Protein AF-A0A259PPU5-F1 (afdb_monomer)

Mean predicted aligned error: 4.93 Å

Secondary structure (DSSP, 8-state):
-HHHHHHHHHTT-TT---EEEEESS--S-HHHHHHHHHHHHHHS--S-EEEEE-EEEETTTEEEES--SS-HHHHHHHHHHHHHHHH-

Structure (mmCIF, N/CA/C/O backbone):
data_AF-A0A259PPU5-F1
#
_entry.id   AF-A0A259PPU5-F1
#
loop_
_atom_site.group_PDB
_atom_site.id
_atom_site.type_symbol
_atom_site.label_atom_id
_atom_site.label_alt_id
_atom_site.label_comp_id
_atom_site.label_asym_id
_atom_site.label_entity_id
_atom_site.label_seq_id
_atom_site.pdbx_PDB_ins_code
_atom_site.Cartn_x
_atom_site.Cartn_y
_atom_site.Cartn_z
_atom_site.occupancy
_atom_site.B_iso_or_equiv
_atom_site.auth_seq_id
_atom_site.auth_comp_id
_atom_site.auth_asym_id
_atom_site.auth_atom_id
_atom_site.pdbx_PDB_model_num
ATOM 1 N N . GLU A 1 1 ? -9.527 -13.921 7.506 1.00 83.94 1 GLU A N 1
ATOM 2 C CA . GLU A 1 1 ? -8.431 -14.395 8.373 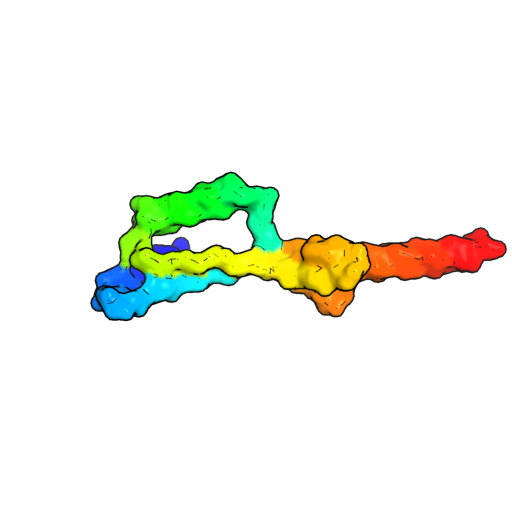1.00 83.94 1 GLU A CA 1
ATOM 3 C C . GLU A 1 1 ? -7.655 -13.291 9.105 1.00 83.94 1 GLU A C 1
ATOM 5 O O . GLU A 1 1 ? -7.828 -13.174 10.308 1.00 83.94 1 GLU A O 1
ATOM 10 N N . ALA A 1 2 ? -6.805 -12.478 8.452 1.00 90.81 2 ALA A N 1
ATOM 11 C CA . ALA A 1 2 ? -5.936 -11.525 9.173 1.00 90.81 2 ALA A CA 1
ATOM 12 C C . ALA A 1 2 ? -6.713 -10.541 10.072 1.00 90.81 2 ALA A C 1
ATOM 14 O O . ALA A 1 2 ? -6.378 -10.383 11.241 1.00 90.81 2 ALA A O 1
ATOM 15 N N . LEU A 1 3 ? -7.790 -9.944 9.548 1.00 92.44 3 LEU A N 1
ATOM 16 C CA . LEU A 1 3 ? -8.668 -9.039 10.303 1.00 92.44 3 LEU A CA 1
ATOM 17 C C . LEU A 1 3 ? -9.345 -9.751 11.489 1.00 92.44 3 LEU A C 1
ATOM 19 O O . LEU A 1 3 ? -9.330 -9.235 12.601 1.00 92.44 3 LEU A O 1
ATOM 23 N N . GLU A 1 4 ? -9.852 -10.967 11.271 1.00 94.00 4 GLU A N 1
ATOM 24 C CA . GLU A 1 4 ? -10.529 -11.789 12.292 1.00 94.00 4 GLU A CA 1
ATOM 25 C C . GLU A 1 4 ? -9.587 -12.171 13.438 1.00 94.00 4 GLU A C 1
ATOM 27 O O . GLU A 1 4 ? -9.981 -12.169 14.599 1.00 94.00 4 GLU A O 1
ATOM 32 N N . ARG A 1 5 ? -8.321 -12.474 13.127 1.00 93.62 5 ARG A N 1
ATOM 33 C CA . ARG A 1 5 ? -7.310 -12.798 14.142 1.00 93.62 5 ARG A CA 1
ATOM 34 C C . ARG A 1 5 ? -6.884 -11.571 14.949 1.00 93.62 5 ARG A C 1
ATOM 36 O O . ARG A 1 5 ? -6.491 -11.714 16.102 1.00 93.62 5 ARG A O 1
ATOM 43 N N . GLN A 1 6 ? -6.911 -10.387 14.340 1.00 93.94 6 GLN A N 1
ATOM 44 C CA . GLN A 1 6 ? -6.384 -9.161 14.943 1.00 93.94 6 GLN A CA 1
ATOM 45 C C . GLN A 1 6 ? -7.424 -8.406 15.767 1.00 93.94 6 GLN A C 1
ATOM 47 O O . GLN A 1 6 ? -7.067 -7.803 16.777 1.00 93.94 6 GLN A O 1
ATOM 52 N N . GLU A 1 7 ? -8.699 -8.472 15.390 1.00 92.75 7 GLU A N 1
ATOM 53 C CA . GLU A 1 7 ? -9.780 -7.763 16.076 1.00 92.75 7 GLU A CA 1
ATOM 54 C C . GLU A 1 7 ? -9.815 -8.007 17.601 1.00 92.75 7 GLU A C 1
ATOM 56 O O . GLU A 1 7 ? -9.781 -7.013 18.330 1.00 92.75 7 GLU A O 1
ATOM 61 N N . PRO A 1 8 ? -9.782 -9.253 18.129 1.00 93.50 8 PRO A N 1
ATOM 62 C CA . PRO A 1 8 ? -9.891 -9.489 19.573 1.00 93.50 8 PRO A CA 1
ATOM 63 C C . PRO A 1 8 ? -8.720 -8.940 20.389 1.00 93.50 8 PRO A C 1
ATOM 65 O O . PRO A 1 8 ? -8.859 -8.726 21.595 1.00 93.50 8 PRO A O 1
ATOM 68 N N . LEU A 1 9 ? -7.553 -8.780 19.754 1.00 92.06 9 LEU A N 1
ATOM 69 C CA . LEU A 1 9 ? -6.365 -8.204 20.371 1.00 92.06 9 LEU A CA 1
ATOM 70 C C . LEU A 1 9 ? -6.455 -6.680 20.317 1.00 92.06 9 LEU A C 1
ATOM 72 O O . LEU A 1 9 ? -6.393 -6.027 21.353 1.00 92.06 9 LEU A O 1
ATOM 76 N N . GLN A 1 10 ? -6.629 -6.116 19.122 1.00 91.81 10 GLN A N 1
ATOM 77 C CA . GLN A 1 10 ? -6.573 -4.670 18.914 1.00 91.81 10 GLN A CA 1
ATOM 78 C C . GLN A 1 10 ? -7.696 -3.929 19.641 1.00 91.81 10 GLN A C 1
ATOM 80 O O . GLN A 1 10 ? -7.466 -2.836 20.155 1.00 91.81 10 GLN A O 1
ATOM 85 N N . SER A 1 11 ? -8.868 -4.552 19.796 1.00 88.56 11 SER A N 1
ATOM 86 C CA . SER A 1 11 ? -9.985 -3.974 20.546 1.00 88.56 11 SER A CA 1
ATOM 87 C C . SER A 1 11 ? -9.719 -3.823 22.049 1.00 88.56 11 SER A C 1
ATOM 89 O O . SER A 1 11 ? -10.453 -3.100 22.718 1.00 88.56 11 SER A O 1
ATOM 91 N N . ARG A 1 12 ? -8.712 -4.514 22.606 1.00 91.00 12 ARG A N 1
ATOM 92 C CA . ARG A 1 12 ? -8.364 -4.441 24.040 1.00 91.00 12 ARG A CA 1
ATOM 93 C C . ARG A 1 12 ? -7.484 -3.243 24.384 1.00 91.00 12 ARG A C 1
ATOM 95 O O . ARG A 1 12 ? -7.384 -2.891 25.554 1.00 91.00 12 ARG A O 1
ATOM 102 N N . TYR A 1 13 ? -6.846 -2.626 23.392 1.00 88.94 13 TYR A N 1
ATOM 103 C CA . TYR A 1 13 ? -5.878 -1.554 23.601 1.00 88.94 13 TYR A CA 1
ATOM 104 C C . TYR A 1 13 ? -6.441 -0.231 23.078 1.00 88.94 13 TYR A C 1
ATOM 106 O O . TYR A 1 13 ? -6.461 0.030 21.877 1.00 88.94 13 TYR A O 1
ATOM 114 N N . THR A 1 14 ? -6.882 0.628 23.997 1.00 84.06 14 THR A N 1
ATOM 115 C CA . THR A 1 14 ? -7.470 1.945 23.689 1.00 84.06 14 THR A CA 1
ATOM 116 C C . THR A 1 14 ? -6.434 3.060 23.537 1.00 84.06 14 THR A C 1
ATOM 118 O O . THR A 1 14 ? -6.767 4.132 23.044 1.00 84.06 14 THR A O 1
ATOM 121 N N . GLY A 1 15 ? -5.171 2.807 23.904 1.00 84.94 15 GLY A N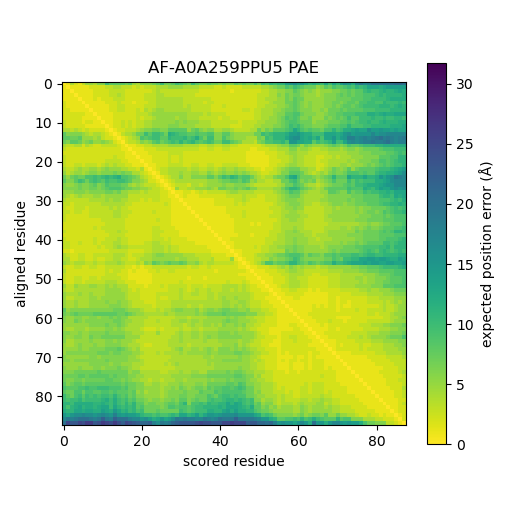 1
ATOM 122 C CA . GLY A 1 15 ? -4.051 3.745 23.740 1.00 84.94 15 GLY A CA 1
ATOM 123 C C . GLY A 1 15 ? -3.550 3.906 22.298 1.00 84.94 15 GLY A C 1
ATOM 124 O O . GLY A 1 15 ? -2.611 4.658 22.066 1.00 84.94 15 GLY A O 1
ATOM 125 N N . GLY A 1 16 ? -4.171 3.210 21.343 1.00 82.88 16 GLY A N 1
ATOM 126 C CA . GLY A 1 16 ? -3.822 3.243 19.926 1.00 82.88 16 GLY A CA 1
ATOM 127 C C . GLY A 1 16 ? -3.237 1.918 19.450 1.00 82.88 16 GLY A C 1
ATOM 128 O O . GLY A 1 16 ? -2.221 1.444 19.952 1.00 82.88 16 GLY A O 1
ATOM 129 N N . THR A 1 17 ? -3.884 1.324 18.452 1.00 91.50 17 THR A N 1
ATOM 130 C CA . THR A 1 17 ? -3.389 0.164 17.707 1.00 91.50 17 THR A CA 1
ATOM 131 C C . THR A 1 17 ? -3.557 0.423 16.219 1.00 91.50 17 THR A C 1
ATOM 133 O O . THR A 1 17 ? -4.464 1.146 15.810 1.00 91.50 17 THR A O 1
ATOM 136 N N . VAL A 1 18 ? -2.651 -0.130 15.416 1.00 93.38 18 VAL A N 1
ATOM 137 C CA . VAL A 1 18 ? -2.685 -0.033 13.956 1.00 93.38 18 VAL A CA 1
ATOM 138 C C . VAL A 1 18 ? -2.525 -1.428 13.379 1.00 93.38 18 VAL A C 1
ATOM 140 O O . VAL A 1 18 ? -1.607 -2.162 13.747 1.00 93.38 18 VAL A O 1
ATOM 143 N N . LEU A 1 19 ? -3.392 -1.793 12.437 1.00 94.31 19 LEU A N 1
ATOM 144 C CA . LEU A 1 19 ? -3.179 -2.960 11.591 1.00 94.31 19 LEU A CA 1
ATOM 145 C C . LEU A 1 19 ? -2.613 -2.545 10.230 1.00 94.31 19 LEU A C 1
ATOM 147 O O . LEU A 1 19 ? -3.293 -1.899 9.431 1.00 94.31 19 LEU A O 1
ATOM 151 N N . HIS A 1 20 ? -1.385 -2.971 9.948 1.00 94.62 20 HIS A N 1
ATOM 152 C CA . HIS A 1 20 ? -0.747 -2.749 8.654 1.00 94.62 20 HIS A CA 1
ATOM 153 C C . HIS A 1 20 ? -1.105 -3.860 7.661 1.00 94.62 20 HIS A C 1
ATOM 155 O O . HIS A 1 20 ? -0.774 -5.028 7.871 1.00 94.62 20 HIS A O 1
ATOM 161 N N . LEU A 1 21 ? -1.761 -3.496 6.559 1.00 93.50 21 LEU A N 1
ATOM 162 C CA . LEU A 1 21 ? -2.069 -4.398 5.452 1.00 93.50 21 LEU A CA 1
ATOM 163 C C . LEU A 1 21 ? -1.021 -4.222 4.345 1.00 93.50 21 LEU A C 1
ATOM 165 O O . LEU A 1 21 ? -1.174 -3.379 3.459 1.00 93.50 21 LEU A O 1
ATOM 169 N N . TYR A 1 22 ? 0.048 -5.018 4.408 1.00 92.38 22 TYR A N 1
ATOM 170 C CA . TYR A 1 22 ? 1.070 -5.075 3.361 1.00 92.38 22 TYR A CA 1
ATOM 171 C C . TYR A 1 22 ? 0.583 -5.921 2.184 1.00 92.38 22 TYR A C 1
ATOM 173 O O . TYR A 1 22 ? 0.218 -7.085 2.358 1.00 92.38 22 TYR A O 1
ATOM 181 N N . MET A 1 23 ? 0.577 -5.343 0.983 1.00 90.12 23 MET A N 1
ATOM 182 C CA . MET A 1 23 ? 0.114 -6.012 -0.235 1.00 90.12 23 MET A CA 1
ATOM 183 C C . MET A 1 23 ? 1.284 -6.203 -1.190 1.00 90.12 23 MET A C 1
ATOM 185 O O . MET A 1 23 ? 2.024 -5.261 -1.437 1.00 90.12 23 MET A O 1
ATOM 189 N N . ARG A 1 24 ? 1.429 -7.403 -1.761 1.00 86.12 24 ARG A N 1
ATOM 190 C CA . ARG A 1 24 ? 2.542 -7.731 -2.673 1.00 86.12 24 ARG A CA 1
ATOM 191 C C . ARG A 1 24 ? 2.510 -6.974 -4.001 1.00 86.12 24 ARG A C 1
ATOM 193 O O . ARG A 1 24 ? 3.520 -6.919 -4.693 1.00 86.12 24 ARG A O 1
ATOM 200 N N . GLU A 1 25 ? 1.361 -6.426 -4.366 1.00 83.56 25 GLU A N 1
ATOM 201 C CA . GLU A 1 25 ? 1.146 -5.741 -5.633 1.00 83.56 25 GLU A CA 1
ATOM 202 C C . GLU A 1 25 ? 0.316 -4.475 -5.437 1.00 83.56 25 GLU A C 1
ATOM 204 O O . GLU A 1 25 ? -0.317 -4.262 -4.395 1.00 83.56 25 GLU A O 1
ATOM 209 N N . GLN A 1 26 ? 0.331 -3.623 -6.457 1.00 87.31 26 GLN A N 1
ATOM 210 C CA . GLN A 1 26 ? -0.486 -2.425 -6.484 1.00 87.31 26 GLN A CA 1
ATOM 211 C C . GLN A 1 26 ? -1.976 -2.778 -6.532 1.00 87.31 26 GLN A C 1
ATOM 213 O O . GLN A 1 26 ? -2.403 -3.684 -7.244 1.00 87.31 26 GLN A O 1
ATOM 218 N N . LEU A 1 27 ? -2.793 -2.002 -5.819 1.00 87.06 27 LEU A N 1
ATOM 219 C CA . LEU A 1 27 ? -4.241 -2.067 -5.982 1.00 87.06 27 LEU A CA 1
ATOM 220 C C . LEU A 1 27 ? -4.640 -1.604 -7.383 1.00 87.06 27 LEU A C 1
ATOM 222 O O . LEU A 1 27 ? -4.201 -0.555 -7.848 1.00 87.06 27 LEU A O 1
ATOM 226 N N . SER A 1 28 ? -5.535 -2.357 -8.021 1.00 85.75 28 SER A N 1
ATOM 227 C CA . SER A 1 28 ? -5.963 -2.104 -9.402 1.00 85.75 28 SER A CA 1
ATOM 228 C C . SER A 1 28 ? -6.677 -0.764 -9.599 1.00 85.75 28 SER A C 1
ATOM 230 O O . SER A 1 28 ? -6.692 -0.233 -10.706 1.00 85.75 28 SER A O 1
ATOM 232 N N . SER A 1 29 ? -7.279 -0.198 -8.546 1.00 89.94 29 SER A N 1
ATOM 233 C CA . SER A 1 29 ? -7.857 1.148 -8.573 1.00 89.94 29 SER A CA 1
ATOM 234 C C . SER A 1 29 ? -8.084 1.717 -7.171 1.00 89.94 29 SER A C 1
ATOM 236 O O . SER A 1 29 ? -8.185 0.986 -6.179 1.00 89.94 29 SER A O 1
ATOM 238 N N . GLY A 1 30 ? -8.277 3.037 -7.096 1.00 92.06 30 GLY A N 1
ATOM 239 C CA . GLY A 1 30 ? -8.726 3.702 -5.870 1.00 92.06 30 GLY A CA 1
ATOM 240 C C . GLY A 1 30 ? -10.101 3.218 -5.388 1.00 92.06 30 GLY A C 1
ATOM 241 O O . GLY A 1 30 ? -10.338 3.156 -4.184 1.00 92.06 30 GLY A O 1
ATOM 242 N N . ALA A 1 31 ? -10.988 2.797 -6.298 1.00 95.75 31 ALA A N 1
ATOM 243 C CA . ALA A 1 31 ? -12.298 2.248 -5.942 1.00 95.75 31 ALA A CA 1
ATOM 244 C C . ALA A 1 31 ? -12.177 0.910 -5.193 1.00 95.75 31 ALA A C 1
ATOM 246 O O . ALA A 1 31 ? -12.869 0.697 -4.197 1.00 95.75 31 ALA A O 1
ATOM 247 N N . VAL A 1 32 ? -11.251 0.045 -5.620 1.00 93.75 32 VAL A N 1
ATOM 248 C CA . VAL A 1 32 ? -10.948 -1.216 -4.924 1.00 93.75 32 VAL A CA 1
ATOM 249 C C . VAL A 1 32 ? -10.349 -0.940 -3.544 1.00 93.75 32 VAL A C 1
ATOM 251 O O . VAL A 1 32 ? -10.771 -1.559 -2.568 1.00 93.75 32 VAL A O 1
ATOM 254 N N . CYS A 1 33 ? -9.443 0.038 -3.432 1.00 94.62 33 CYS A N 1
ATOM 255 C CA . CYS A 1 33 ? -8.906 0.473 -2.138 1.00 94.62 33 CYS A CA 1
ATOM 256 C C . CYS A 1 33 ? -10.014 0.966 -1.195 1.00 94.62 33 CYS A C 1
ATOM 258 O O . CYS A 1 33 ? -10.115 0.522 -0.052 1.00 94.62 33 CYS A O 1
ATOM 260 N N . ARG A 1 34 ? -10.900 1.836 -1.693 1.00 95.38 34 ARG A N 1
ATOM 261 C CA . ARG A 1 34 ? -12.041 2.360 -0.933 1.00 95.38 34 ARG A CA 1
ATOM 262 C C . ARG A 1 34 ? -12.933 1.236 -0.420 1.00 95.38 34 ARG A C 1
ATOM 264 O O . ARG A 1 34 ? -13.342 1.260 0.738 1.00 95.38 34 ARG A O 1
ATOM 271 N N . GLU A 1 35 ? -13.241 0.264 -1.269 1.00 96.00 35 GLU A N 1
ATOM 272 C CA . GLU A 1 35 ? -14.089 -0.863 -0.890 1.00 96.00 35 GLU A CA 1
ATOM 273 C C . GLU A 1 35 ? -13.409 -1.777 0.139 1.00 96.00 35 GLU A C 1
ATOM 275 O O . GLU A 1 35 ? -14.067 -2.225 1.080 1.00 96.00 35 GLU A O 1
ATOM 280 N N . LEU A 1 36 ? -12.095 -2.000 0.023 1.00 94.12 36 LEU A N 1
ATOM 281 C CA . LEU A 1 36 ? -11.302 -2.718 1.024 1.00 94.12 36 LEU A CA 1
ATOM 282 C C . LEU A 1 36 ? -11.373 -2.022 2.390 1.00 94.12 36 LEU A C 1
ATOM 284 O O . LEU A 1 36 ? -11.720 -2.662 3.383 1.00 94.12 36 LEU A O 1
ATOM 288 N N . VAL A 1 37 ? -11.102 -0.714 2.427 1.00 95.25 37 VAL A N 1
ATOM 289 C CA . VAL A 1 37 ? -11.156 0.096 3.654 1.00 95.25 37 VAL A CA 1
ATOM 290 C C . VAL A 1 37 ? -12.554 0.053 4.263 1.00 95.25 37 VAL A C 1
ATOM 292 O O . VAL A 1 37 ? -12.704 -0.240 5.449 1.00 95.25 37 VAL A O 1
ATOM 295 N N . ARG A 1 38 ? -13.595 0.263 3.447 1.00 95.62 38 ARG A N 1
ATOM 296 C CA . ARG A 1 38 ? -14.988 0.208 3.898 1.00 95.62 38 ARG A CA 1
ATOM 297 C C . ARG A 1 38 ? -15.308 -1.148 4.518 1.00 95.62 38 ARG A C 1
ATOM 299 O O . ARG A 1 38 ? -15.858 -1.196 5.613 1.00 95.62 38 ARG A O 1
ATOM 306 N N . ARG A 1 39 ? -14.967 -2.255 3.854 1.00 95.00 39 ARG A N 1
ATOM 307 C CA . ARG A 1 39 ? -15.229 -3.609 4.372 1.00 95.00 39 ARG A CA 1
ATOM 308 C C . ARG A 1 39 ? -14.485 -3.881 5.672 1.00 95.00 39 ARG A C 1
ATOM 310 O O . ARG A 1 39 ? -15.081 -4.459 6.573 1.00 95.00 39 ARG A O 1
ATOM 317 N N . ALA A 1 40 ? -13.223 -3.471 5.774 1.00 94.56 40 ALA A N 1
ATOM 318 C CA . ALA A 1 40 ? -12.427 -3.670 6.978 1.00 94.56 40 ALA A CA 1
ATOM 319 C C . ALA A 1 40 ? -13.031 -2.925 8.179 1.00 94.56 40 ALA A C 1
ATOM 321 O O . ALA A 1 40 ? -13.255 -3.535 9.217 1.00 94.56 40 ALA A O 1
ATOM 322 N N . LEU A 1 41 ? -13.374 -1.645 8.013 1.00 93.31 41 LEU A N 1
ATOM 323 C CA . LEU A 1 41 ? -13.856 -0.803 9.113 1.00 93.31 41 LEU A CA 1
ATOM 324 C C . LEU A 1 41 ? -15.345 -0.990 9.446 1.00 93.31 41 LEU A C 1
ATOM 326 O O . LEU A 1 41 ? -15.773 -0.639 10.538 1.00 93.31 41 LEU A O 1
ATOM 330 N N . THR A 1 42 ? -16.153 -1.530 8.526 1.00 94.81 42 THR A N 1
ATOM 331 C CA . THR A 1 42 ? -17.581 -1.806 8.796 1.00 94.81 42 THR A CA 1
ATOM 332 C C . THR A 1 42 ? -17.832 -3.201 9.353 1.00 94.81 42 THR A C 1
ATOM 334 O O . THR A 1 42 ? -18.829 -3.402 10.039 1.00 94.81 42 THR A O 1
ATOM 337 N N . ARG A 1 43 ? -16.960 -4.174 9.056 1.00 95.12 43 ARG A N 1
ATOM 338 C CA . ARG A 1 43 ? -17.122 -5.562 9.516 1.00 95.12 43 ARG A CA 1
ATOM 339 C C . ARG A 1 43 ? -16.323 -5.896 10.772 1.00 95.12 43 ARG A C 1
ATOM 341 O O . ARG A 1 43 ? -16.651 -6.891 11.403 1.00 95.12 43 ARG A O 1
ATOM 348 N N . PHE A 1 44 ? -15.305 -5.104 11.110 1.00 93.12 44 PHE A N 1
ATOM 349 C CA . PHE A 1 44 ? -14.404 -5.361 12.235 1.00 93.12 44 PHE A CA 1
ATOM 350 C C . PHE A 1 44 ? -14.227 -4.109 13.093 1.00 93.12 44 PHE A C 1
ATOM 352 O O . PHE A 1 44 ? -14.171 -2.991 12.582 1.00 93.12 44 PHE A O 1
ATOM 359 N N . ARG A 1 45 ? -14.065 -4.295 14.403 1.00 89.88 45 ARG A N 1
ATOM 360 C CA . ARG A 1 45 ? -13.813 -3.234 15.388 1.00 89.88 45 ARG A CA 1
ATOM 361 C C . ARG A 1 45 ? -12.329 -2.866 15.461 1.00 89.88 45 ARG A C 1
ATOM 363 O O . ARG A 1 45 ? -11.721 -2.896 16.530 1.00 89.88 45 ARG A O 1
ATOM 370 N N . LEU A 1 46 ? -11.740 -2.538 14.314 1.00 89.31 46 LEU A N 1
ATOM 371 C CA . LEU A 1 46 ? -10.349 -2.097 14.213 1.00 89.31 46 LEU A CA 1
ATOM 372 C C . LEU A 1 46 ? -10.293 -0.562 14.235 1.00 89.31 46 LEU A C 1
ATOM 374 O O . LEU A 1 46 ? -10.948 0.067 13.403 1.00 89.31 46 LEU A O 1
ATOM 378 N N . PRO A 1 47 ? -9.531 0.059 15.154 1.00 85.62 47 PRO A N 1
ATOM 379 C CA . PRO A 1 47 ? -9.528 1.514 15.308 1.00 85.62 47 PRO A CA 1
ATOM 380 C C . PRO A 1 47 ? -8.774 2.228 14.182 1.00 85.62 47 PRO A C 1
ATOM 382 O O . PRO A 1 47 ? -9.109 3.359 13.839 1.00 85.62 47 PRO A O 1
ATOM 385 N N . TYR A 1 48 ? -7.759 1.578 13.607 1.00 91.44 48 TYR A N 1
ATOM 386 C CA . TYR A 1 48 ? -6.896 2.165 12.591 1.00 91.44 48 TYR A CA 1
ATOM 387 C C . TYR A 1 48 ? -6.300 1.071 11.699 1.00 91.44 48 TYR A C 1
ATOM 389 O O . TYR A 1 48 ? -5.757 0.078 12.189 1.00 91.44 48 TYR A O 1
ATOM 397 N N . ILE A 1 49 ? -6.345 1.272 10.380 1.00 94.50 49 ILE A N 1
ATOM 398 C CA . ILE A 1 49 ? -5.679 0.399 9.405 1.00 94.50 49 ILE A CA 1
ATOM 399 C C . ILE A 1 49 ? -4.822 1.220 8.439 1.00 94.50 49 ILE A C 1
ATOM 401 O O . ILE A 1 49 ? -5.177 2.348 8.100 1.00 94.50 49 ILE A O 1
ATOM 405 N N . THR A 1 50 ? -3.733 0.638 7.939 1.00 95.44 50 THR A N 1
ATOM 406 C CA . THR A 1 50 ? -3.034 1.154 6.752 1.00 95.44 50 THR A CA 1
ATOM 407 C C . THR A 1 50 ? -3.115 0.146 5.623 1.00 95.44 50 THR A C 1
ATOM 409 O O . THR A 1 50 ? -3.102 -1.061 5.855 1.00 95.44 50 THR A O 1
ATOM 412 N N . VAL A 1 51 ? -3.148 0.642 4.390 1.00 94.75 51 VAL A N 1
ATOM 413 C CA . VAL A 1 51 ? -3.041 -0.180 3.185 1.00 94.75 51 VAL A CA 1
ATOM 414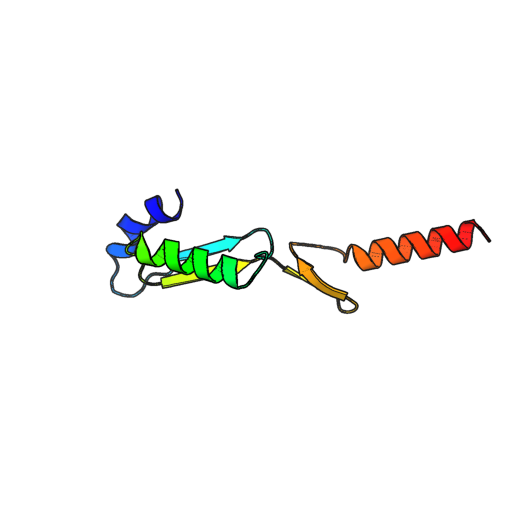 C C . VAL A 1 51 ? -1.763 0.221 2.468 1.00 94.75 51 VAL A C 1
ATOM 416 O O . VAL A 1 51 ? -1.631 1.362 2.029 1.00 94.75 51 VAL A O 1
ATOM 419 N N . THR A 1 52 ? -0.816 -0.708 2.381 1.00 93.75 52 THR A N 1
ATOM 420 C CA . THR A 1 52 ? 0.533 -0.440 1.881 1.00 93.75 52 THR A CA 1
ATOM 421 C C . THR A 1 52 ? 0.833 -1.385 0.719 1.00 93.75 52 THR A C 1
ATOM 423 O O . THR A 1 52 ? 1.292 -2.507 0.947 1.00 93.75 52 THR A O 1
ATOM 426 N N . PRO A 1 53 ? 0.532 -0.975 -0.526 1.00 92.31 53 PRO A N 1
ATOM 427 C CA . PRO A 1 53 ? 0.893 -1.747 -1.705 1.00 92.31 53 PRO A CA 1
ATOM 428 C C . PRO A 1 53 ? 2.390 -1.655 -2.004 1.00 92.31 53 PRO A C 1
ATOM 430 O O . PRO A 1 53 ? 3.001 -0.598 -1.840 1.00 92.31 53 PRO A O 1
ATOM 433 N N . THR A 1 54 ? 2.964 -2.743 -2.507 1.00 93.06 54 THR A N 1
ATOM 434 C CA . THR A 1 54 ? 4.341 -2.767 -3.000 1.00 93.06 54 THR A CA 1
ATOM 435 C C . THR A 1 54 ? 4.428 -2.181 -4.408 1.00 93.06 54 THR A C 1
ATOM 437 O O . THR A 1 54 ? 3.694 -2.575 -5.320 1.00 93.06 54 THR A O 1
ATOM 440 N N . PHE A 1 55 ? 5.367 -1.257 -4.594 1.00 93.25 55 PHE A N 1
ATOM 441 C CA . PHE A 1 55 ? 5.740 -0.698 -5.887 1.00 93.25 55 PHE A CA 1
ATOM 442 C C . PHE A 1 55 ? 7.249 -0.452 -5.940 1.00 93.25 55 PHE A C 1
ATOM 444 O O . PHE A 1 55 ? 7.911 -0.329 -4.910 1.00 93.25 55 PHE A O 1
ATOM 451 N N . SER A 1 56 ? 7.775 -0.333 -7.153 1.00 94.62 56 SER A N 1
ATOM 452 C CA . SER A 1 56 ? 9.162 0.047 -7.425 1.00 94.62 56 SER A CA 1
ATOM 453 C C . SER A 1 56 ? 9.188 1.313 -8.278 1.00 94.62 56 SER A C 1
ATOM 455 O O . SER A 1 56 ? 8.255 1.565 -9.040 1.00 94.62 56 SER A O 1
ATOM 457 N N . ILE A 1 57 ? 10.241 2.123 -8.164 1.00 95.69 57 ILE A N 1
ATOM 458 C CA . ILE A 1 57 ? 10.393 3.349 -8.960 1.00 95.69 57 ILE A CA 1
ATOM 459 C C . ILE A 1 57 ? 11.546 3.170 -9.942 1.00 95.69 57 ILE A C 1
ATOM 461 O O . ILE A 1 57 ? 12.689 2.948 -9.550 1.00 95.69 57 ILE A O 1
ATOM 465 N N . CYS A 1 58 ? 11.246 3.314 -11.230 1.00 96.94 58 CYS A N 1
ATOM 466 C CA . CYS A 1 58 ? 12.246 3.443 -12.277 1.00 96.94 58 CYS A CA 1
ATOM 467 C C . CYS A 1 58 ? 12.464 4.930 -12.610 1.00 96.94 58 CYS A C 1
ATOM 469 O O . CYS A 1 58 ? 11.489 5.614 -12.926 1.00 96.94 58 CYS A O 1
ATOM 471 N N . PRO A 1 59 ? 13.713 5.430 -12.668 1.00 96.94 59 PRO A N 1
ATOM 472 C CA . PRO A 1 59 ? 13.994 6.808 -13.083 1.00 96.94 59 PRO A CA 1
ATOM 473 C C . PRO A 1 59 ? 13.496 7.163 -14.494 1.00 96.94 59 PRO A C 1
ATOM 475 O O . PRO A 1 59 ? 13.304 8.333 -14.800 1.00 96.94 59 PRO A O 1
ATOM 478 N N . ARG A 1 60 ? 13.300 6.159 -15.364 1.00 97.50 60 ARG A N 1
ATOM 479 C CA . ARG A 1 60 ? 12.839 6.339 -16.751 1.00 97.50 60 ARG A CA 1
ATOM 480 C C . ARG A 1 60 ? 11.343 6.086 -16.925 1.00 97.50 60 ARG A C 1
ATOM 482 O O . ARG A 1 60 ? 10.695 6.797 -17.681 1.00 97.50 60 ARG A O 1
ATOM 489 N N . HIS A 1 61 ? 10.800 5.072 -16.248 1.00 96.44 61 HIS A N 1
ATOM 490 C CA . HIS A 1 61 ? 9.416 4.616 -16.454 1.00 96.44 61 HIS A CA 1
ATOM 491 C C . HIS A 1 61 ? 8.459 4.947 -15.305 1.00 96.44 61 HIS A C 1
ATOM 493 O O . HIS A 1 61 ? 7.277 4.622 -15.399 1.00 96.44 61 HIS A O 1
ATOM 499 N N . GLY A 1 62 ? 8.944 5.580 -14.236 1.00 95.38 62 GLY A N 1
ATOM 500 C CA . GLY A 1 62 ? 8.136 5.959 -13.080 1.00 95.38 62 GLY A CA 1
ATOM 501 C C . GLY A 1 62 ? 7.727 4.763 -12.220 1.00 95.38 62 GLY A C 1
ATOM 502 O O . GLY A 1 62 ? 8.532 3.864 -11.967 1.00 95.38 62 GLY A O 1
ATOM 503 N N . TYR A 1 63 ? 6.481 4.775 -11.742 1.00 93.06 63 TYR A N 1
ATOM 504 C CA . TYR A 1 63 ? 5.929 3.740 -10.866 1.00 93.06 63 TYR A CA 1
ATOM 505 C C . TYR A 1 63 ? 5.745 2.403 -11.592 1.00 93.06 63 TYR A C 1
ATOM 507 O O . TYR A 1 63 ? 5.164 2.328 -12.676 1.00 93.06 63 TYR A O 1
ATOM 515 N N . LEU A 1 64 ? 6.196 1.335 -10.941 1.00 93.06 64 LEU A N 1
ATOM 516 C CA . LEU A 1 64 ? 6.042 -0.052 -11.360 1.00 93.06 64 LEU A CA 1
ATOM 517 C C . LEU A 1 64 ? 5.290 -0.816 -10.268 1.00 93.06 64 LEU A C 1
ATOM 519 O O . LEU A 1 64 ? 5.651 -0.722 -9.0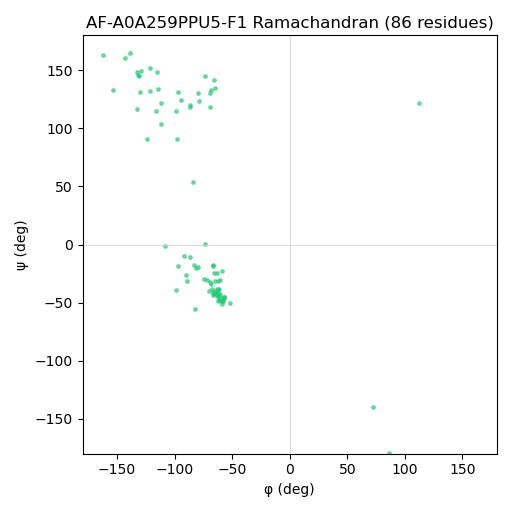96 1.00 93.06 64 LEU A O 1
ATOM 523 N N . SER A 1 65 ? 4.266 -1.582 -10.644 1.00 92.25 65 SER A N 1
ATOM 524 C CA . SER A 1 65 ? 3.541 -2.435 -9.695 1.00 92.25 65 SER A CA 1
ATOM 525 C C . SER A 1 65 ? 4.429 -3.587 -9.228 1.00 92.25 65 SER A C 1
ATOM 527 O O . SER A 1 65 ? 4.998 -4.291 -10.063 1.00 92.25 65 SER A O 1
ATOM 529 N N . GLY A 1 66 ? 4.515 -3.799 -7.914 1.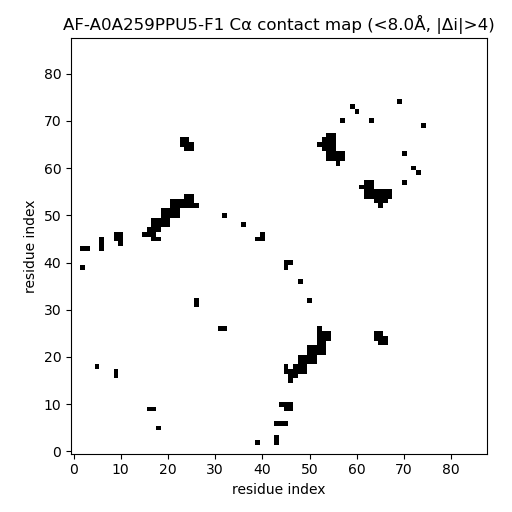00 91.44 66 GLY A N 1
ATOM 530 C CA . GLY A 1 66 ? 5.282 -4.886 -7.311 1.00 91.44 66 GLY A CA 1
ATOM 531 C C . GLY A 1 66 ? 6.758 -4.567 -7.064 1.00 91.44 66 GLY A C 1
ATOM 532 O O . GLY A 1 66 ? 7.248 -3.458 -7.302 1.00 91.44 66 GLY A O 1
ATOM 533 N N . GLU A 1 67 ? 7.458 -5.563 -6.527 1.00 93.38 67 GLU A N 1
ATOM 534 C CA . GLU A 1 67 ? 8.886 -5.498 -6.218 1.00 93.38 67 GLU A CA 1
ATOM 535 C C . GLU A 1 67 ? 9.715 -5.888 -7.446 1.00 93.38 67 GLU A C 1
ATOM 537 O O . GLU A 1 67 ? 9.618 -7.008 -7.944 1.00 93.38 67 GLU A O 1
ATOM 542 N N . HIS A 1 68 ? 10.553 -4.965 -7.916 1.00 94.00 68 HIS A N 1
ATOM 543 C CA . HIS A 1 68 ? 11.420 -5.149 -9.074 1.00 94.00 68 HIS A CA 1
ATOM 544 C C . HIS A 1 68 ? 12.834 -4.691 -8.736 1.00 94.00 68 HIS A C 1
ATOM 546 O O . HIS A 1 68 ? 13.068 -3.507 -8.498 1.00 94.00 68 HIS A O 1
ATOM 552 N N . ARG A 1 69 ? 13.800 -5.619 -8.763 1.00 95.31 69 ARG A N 1
ATOM 553 C CA . ARG A 1 69 ? 15.232 -5.279 -8.632 1.00 95.31 69 ARG A CA 1
ATOM 554 C C . ARG A 1 69 ? 15.758 -4.509 -9.843 1.00 95.31 69 ARG A C 1
ATOM 556 O O . ARG A 1 69 ? 16.610 -3.640 -9.693 1.00 95.31 69 ARG A O 1
ATOM 563 N N . PHE A 1 70 ? 15.234 -4.823 -11.025 1.00 96.12 70 PHE A N 1
ATOM 564 C CA . PHE A 1 70 ? 15.536 -4.160 -12.291 1.00 96.12 70 PHE A CA 1
ATOM 565 C C . PHE A 1 70 ? 14.229 -3.810 -12.993 1.00 96.12 70 PHE A C 1
ATOM 567 O O . PHE A 1 70 ? 13.247 -4.539 -12.873 1.00 96.12 70 PHE A O 1
ATOM 574 N N . CYS A 1 71 ? 14.191 -2.676 -13.696 1.00 97.19 71 CYS A N 1
ATOM 575 C CA . CYS A 1 71 ? 12.975 -2.254 -14.382 1.00 97.19 71 CYS A CA 1
ATOM 576 C C . CYS A 1 71 ? 12.694 -3.192 -15.571 1.00 97.19 71 CYS A C 1
ATOM 578 O O . CYS A 1 71 ? 13.472 -3.172 -16.529 1.00 97.19 71 CYS A O 1
ATOM 580 N N . PRO A 1 72 ? 11.560 -3.919 -15.587 1.00 96.50 72 PRO A N 1
ATOM 581 C CA . PRO A 1 72 ? 11.259 -4.874 -16.653 1.00 96.50 72 PRO A CA 1
ATOM 582 C C . PRO A 1 72 ? 11.135 -4.189 -18.020 1.00 96.50 72 PRO A C 1
ATOM 584 O O . PRO A 1 72 ? 11.522 -4.754 -19.037 1.00 96.50 72 PRO A O 1
ATOM 587 N N . LYS A 1 73 ? 10.671 -2.931 -18.043 1.00 97.12 73 LYS A N 1
ATOM 588 C CA . LYS A 1 73 ? 10.585 -2.122 -19.266 1.00 97.12 73 LYS A CA 1
ATOM 589 C C . LYS A 1 73 ? 11.969 -1.710 -19.781 1.00 97.12 73 LYS A C 1
ATOM 591 O O . LYS A 1 73 ? 12.202 -1.732 -20.983 1.00 97.12 73 LYS A O 1
ATOM 596 N N . CYS A 1 74 ? 12.907 -1.353 -18.896 1.00 97.62 74 CYS A N 1
ATOM 597 C CA . CYS A 1 74 ? 14.290 -1.061 -19.302 1.00 97.62 74 CYS A CA 1
ATOM 598 C C . CYS A 1 74 ? 14.974 -2.296 -19.892 1.00 97.62 74 CYS A C 1
ATOM 600 O O . CYS A 1 74 ? 15.694 -2.172 -20.886 1.00 97.62 74 CYS A O 1
ATOM 602 N N . ASP A 1 75 ? 14.752 -3.458 -19.280 1.00 96.94 75 ASP A N 1
ATOM 603 C CA . ASP A 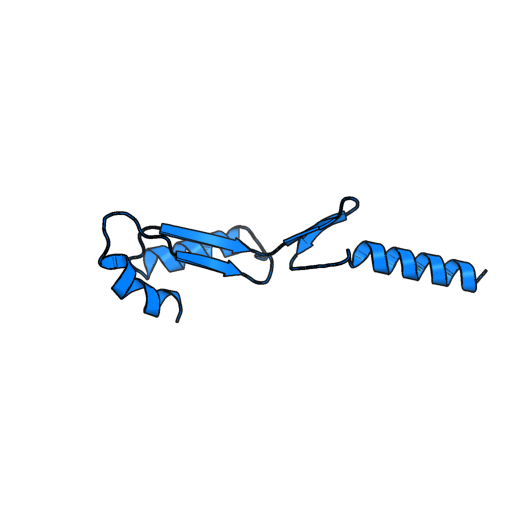1 75 ? 15.341 -4.720 -19.722 1.00 96.94 75 ASP A CA 1
ATOM 604 C C . ASP A 1 75 ? 14.783 -5.135 -21.087 1.00 96.94 75 ASP A C 1
ATOM 606 O O . ASP A 1 75 ? 15.547 -5.484 -21.987 1.00 96.94 75 ASP A O 1
ATOM 610 N N . GLU A 1 76 ? 13.469 -5.009 -21.288 1.00 97.06 76 GLU A N 1
ATOM 611 C CA . GLU A 1 76 ? 12.826 -5.266 -22.578 1.00 97.06 76 GLU A CA 1
ATOM 612 C C . GLU A 1 76 ? 13.365 -4.343 -23.682 1.00 97.06 76 GLU A C 1
ATOM 614 O O . GLU A 1 76 ? 13.749 -4.811 -24.756 1.00 97.06 76 GLU A O 1
ATOM 619 N N . GLU A 1 77 ? 13.498 -3.043 -23.405 1.00 97.19 77 GLU A N 1
ATOM 620 C CA . GLU A 1 77 ? 14.111 -2.096 -24.340 1.00 97.19 77 GLU A CA 1
ATOM 621 C C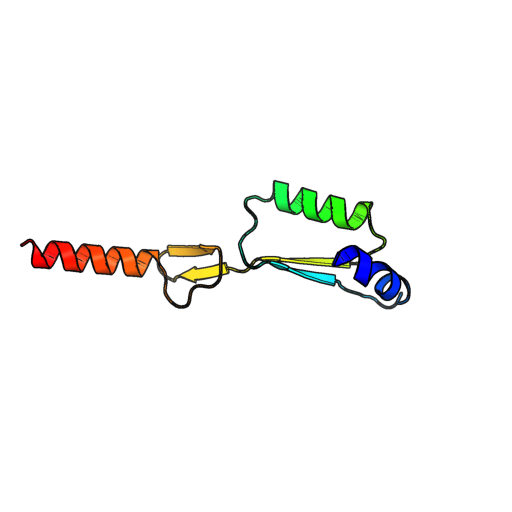 . GLU A 1 77 ? 15.576 -2.447 -24.657 1.00 97.19 77 GLU A C 1
ATOM 623 O O . GLU A 1 77 ? 16.022 -2.290 -25.797 1.00 97.19 77 GLU A O 1
ATOM 628 N N . ALA A 1 78 ? 16.352 -2.908 -23.669 1.00 96.00 78 ALA A N 1
ATOM 629 C CA . ALA A 1 78 ? 17.739 -3.324 -23.869 1.00 96.00 78 ALA A CA 1
ATOM 630 C C . ALA A 1 78 ? 17.839 -4.580 -24.745 1.00 96.00 78 ALA A C 1
ATOM 632 O O . ALA A 1 78 ? 18.674 -4.635 -25.653 1.00 96.00 78 ALA A O 1
ATOM 633 N N . LEU A 1 79 ? 16.956 -5.555 -24.521 1.00 96.50 79 LEU A N 1
ATOM 634 C CA . LEU A 1 79 ? 16.848 -6.755 -25.345 1.00 96.50 79 LEU A CA 1
ATOM 635 C C . LEU A 1 79 ? 16.427 -6.418 -26.778 1.00 96.50 79 LEU A C 1
ATOM 637 O O . LEU A 1 79 ? 17.013 -6.955 -27.719 1.00 96.50 79 LEU A O 1
ATOM 641 N N . ALA A 1 80 ? 15.466 -5.509 -26.956 1.00 96.25 80 ALA A N 1
ATOM 642 C CA . ALA A 1 80 ? 15.032 -5.052 -28.272 1.00 96.25 80 ALA A CA 1
ATOM 643 C C . ALA A 1 80 ? 16.183 -4.384 -29.041 1.00 96.25 80 ALA A C 1
ATOM 645 O O . ALA A 1 80 ? 16.464 -4.774 -30.172 1.00 96.25 80 ALA A O 1
ATOM 646 N N .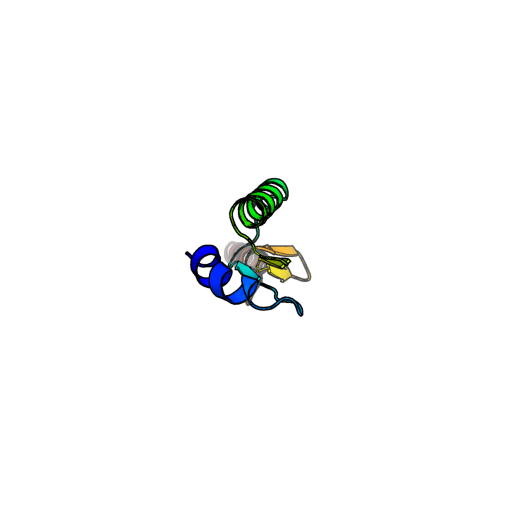 ARG A 1 81 ? 16.929 -3.466 -28.403 1.00 95.94 81 ARG A N 1
ATOM 647 C CA . ARG A 1 81 ? 18.122 -2.840 -29.008 1.00 95.94 81 ARG A CA 1
ATOM 648 C C . ARG A 1 81 ? 19.167 -3.872 -29.425 1.00 95.94 81 ARG A C 1
ATOM 650 O O . ARG A 1 81 ? 19.684 -3.801 -30.535 1.00 95.94 81 ARG A O 1
ATOM 657 N N . LYS A 1 82 ? 19.458 -4.849 -28.558 1.00 96.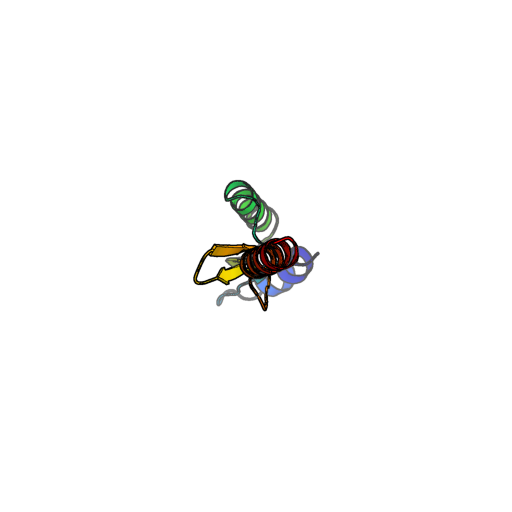31 82 LYS A N 1
ATOM 658 C CA . LYS A 1 82 ? 20.405 -5.929 -28.870 1.00 96.31 82 LYS A CA 1
ATOM 659 C C . LYS A 1 82 ? 19.951 -6.748 -30.081 1.00 96.31 82 LYS A C 1
ATOM 661 O O . LYS A 1 82 ? 20.774 -7.063 -30.931 1.00 96.31 82 LYS A O 1
ATOM 666 N N . ARG A 1 83 ? 18.658 -7.079 -30.174 1.00 96.31 83 ARG A N 1
ATOM 667 C CA . ARG A 1 83 ? 18.091 -7.816 -31.317 1.00 96.31 83 ARG A CA 1
ATOM 668 C C . ARG A 1 83 ? 18.217 -7.031 -32.620 1.00 96.31 83 ARG A C 1
ATOM 670 O O . ARG A 1 83 ? 18.642 -7.612 -33.608 1.00 96.31 83 ARG A O 1
ATOM 677 N N . SER A 1 84 ? 17.915 -5.733 -32.612 1.00 95.50 84 SER A N 1
ATOM 678 C CA . SER A 1 84 ? 18.046 -4.887 -33.804 1.00 95.50 84 SER A CA 1
ATOM 679 C C . SER A 1 84 ? 19.488 -4.792 -34.303 1.00 95.50 84 SER A C 1
ATOM 681 O O . SER A 1 84 ? 19.708 -4.831 -35.504 1.00 95.50 84 SER A O 1
ATOM 683 N N . LEU A 1 85 ? 20.468 -4.713 -33.395 1.00 95.06 85 LEU A N 1
ATOM 684 C CA . LEU A 1 85 ? 21.891 -4.673 -33.758 1.00 95.06 85 LEU A CA 1
ATOM 685 C C . LEU A 1 85 ? 22.408 -5.992 -34.340 1.00 95.06 85 LEU A C 1
ATOM 687 O O . LEU A 1 85 ? 23.315 -5.968 -35.153 1.00 95.06 85 LEU A O 1
ATOM 691 N N . LEU A 1 86 ? 21.866 -7.131 -33.903 1.00 94.69 86 LEU A N 1
ATOM 692 C CA . LEU A 1 86 ? 22.242 -8.449 -34.432 1.00 94.69 86 LEU A CA 1
ATOM 693 C C . LEU A 1 86 ? 21.565 -8.772 -35.771 1.00 94.69 86 LEU A C 1
ATOM 695 O O . LEU A 1 86 ? 21.993 -9.696 -36.455 1.00 94.69 86 LEU A O 1
ATOM 699 N N . ALA A 1 87 ? 20.476 -8.074 -36.094 1.00 87.94 87 ALA A N 1
ATOM 700 C CA . ALA A 1 87 ? 19.739 -8.231 -37.344 1.00 87.94 87 ALA A CA 1
ATOM 701 C C . ALA A 1 87 ? 20.214 -7.274 -38.454 1.00 87.94 87 ALA A C 1
ATOM 703 O O . ALA A 1 87 ? 19.768 -7.419 -39.592 1.00 87.94 87 ALA A O 1
ATOM 704 N N . ALA A 1 88 ? 21.062 -6.300 -38.111 1.00 75.19 88 ALA A N 1
ATOM 705 C CA . ALA A 1 88 ? 21.727 -5.373 -39.026 1.00 75.19 88 ALA A CA 1
ATOM 706 C C . ALA A 1 88 ? 23.108 -5.911 -39.420 1.00 75.19 88 ALA A C 1
ATOM 708 O O . ALA A 1 88 ? 23.495 -5.687 -40.587 1.00 75.19 88 ALA A O 1
#

Radius of gyration: 20.18 Å; Cα contacts (8 Å, |Δi|>4): 91; chains: 1; bounding box: 40×21×63 Å

Nearest PDB structures (foldseek):
  2y4j-assembly1_A  TM=4.202E-01  e=9.494E+00  Rhodothermus marinus
  8tl0-assembly1_A  TM=2.799E-01  e=5.512E+00  Haliangium ochraceum

Sequence (88 aa):
EALERQEPLQSRYTGGTVLHLYMREQLSSGAVCRELVRRALTRFRLPYITVTPTFSICPRHGYLSGEHRFCPKCDEEALARKRSLLAA

Foldseek 3Di:
DLLVVCQVVQVVDPVDDEAEAEAQWDDPDPVSVVVVVCCSVVVGPHPYYDYHFDWDQDPVPGIGIGDDPDDPVVVVVVVVVVVVVVVD

Solvent-accessible surface area (backbone atoms only — not comparable to full-atom values): 5404 Å² total; per-residue (Å²): 106,73,66,71,69,40,32,77,57,48,61,72,46,86,93,71,50,74,47,78,44,77,34,77,42,54,72,95,40,71,67,57,50,53,51,51,53,49,51,51,58,73,74,39,70,58,92,37,76,48,83,46,55,30,59,29,79,36,100,88,75,42,80,37,77,15,86,56,99,62,55,67,66,61,51,50,53,52,52,51,53,53,51,55,63,75,75,106

pLDDT: mean 92.82, std 4.04, range [75.19, 97.62]